Protein AF-A0A060BZB5-F1 (afdb_monomer)

pLDDT: mean 86.48, std 19.2, range [25.33, 98.5]

Sequence (119 aa):
FYPSGGILVRTEKPLGPLWEETDAECARIDNMLDFLKKWETEHNCPVYMGEFGVILLADAKSRERYINYFCRAMEKREISWQSWDYYGDFKAYDKENGHWIDNILDILIPKNIIPTVIP

Nearest PDB structures (foldseek):
  6kdd-assembly1_A  TM=9.287E-01  e=6.257E-09  Fervidobacterium pennivorans DSM 9078
  3azr-assembly2_B  TM=9.690E-01  e=1.657E-08  Thermotoga maritima MSB8
  3aof-assembly2_B  TM=9.685E-01  e=1.887E-08  Thermotoga maritima MSB8
  6ujf-assembly1_A  TM=9.613E-01  e=4.388E-08  Clostridioides difficile
  3rjy-assembly1_A  TM=8.916E-01  e=1.455E-08  Fervidobacterium nodosum Rt17-B1

Solvent-accessible surface area (backbone atoms only — not comparable to full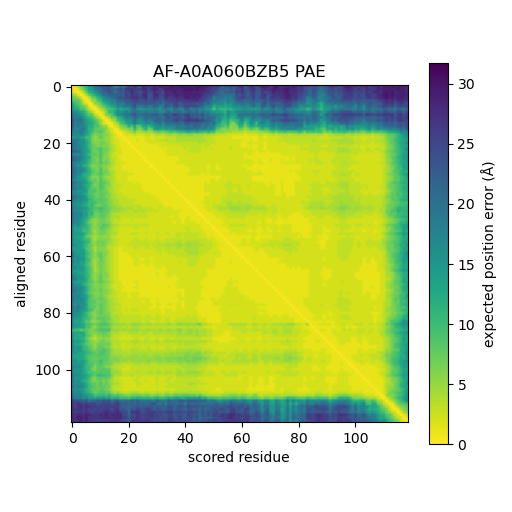-atom values): 7399 Å² total; per-residue (Å²): 138,80,84,86,75,68,79,90,65,87,68,94,61,74,84,73,82,87,51,82,80,42,71,75,59,49,48,54,55,49,54,53,52,51,50,49,51,49,52,22,63,77,65,75,44,90,62,67,45,76,67,47,70,55,54,70,86,50,59,69,64,26,40,53,49,50,54,38,51,52,53,53,57,31,52,79,64,71,40,48,73,38,74,35,33,61,63,62,62,31,44,40,32,41,73,90,82,70,42,67,38,60,74,54,42,46,55,77,58,41,93,84,63,74,79,75,76,80,129

Secondary structure (DSSP, 8-state):
-------SS---SPSPPP----HHHHHHHHHHHHHHHHHHHHHT---EEEEE---TTS-HHHHHHHHHHHHHHHHTTT-EEEES-SSSTT-SEETTTTEE-HHHHHHHS-TT-------

Organism: NCBI:txid221213

InterPro domains:
  IPR017853 Glycoside hydrolase superfamily [SSF51445] (19-113)

Structure (mmCIF, N/CA/C/O backbone):
data_AF-A0A060BZB5-F1
#
_entry.id   AF-A0A060BZB5-F1
#
loop_
_atom_site.group_PDB
_atom_site.id
_atom_site.type_symbol
_atom_site.label_atom_id
_atom_site.label_alt_id
_atom_site.label_comp_id
_atom_site.label_asym_id
_atom_site.label_entity_id
_atom_site.label_seq_id
_atom_site.pdbx_PDB_ins_code
_atom_site.Cartn_x
_atom_site.Cartn_y
_atom_site.Cartn_z
_atom_site.occupancy
_atom_site.B_iso_or_equiv
_atom_site.auth_seq_id
_atom_site.auth_comp_id
_atom_site.auth_asym_id
_atom_site.auth_atom_id
_atom_site.pdbx_PDB_model_num
ATOM 1 N N . PHE A 1 1 ? -11.559 3.717 -29.978 1.00 29.61 1 PHE A N 1
ATOM 2 C CA . PHE A 1 1 ? -10.294 3.200 -29.428 1.00 29.61 1 PHE A CA 1
ATOM 3 C C . PHE A 1 1 ? -9.732 4.253 -28.487 1.00 29.61 1 PHE A C 1
ATOM 5 O O . PHE A 1 1 ? -9.150 5.219 -28.953 1.00 29.61 1 PHE A O 1
ATOM 12 N N . TYR A 1 2 ? -10.005 4.125 -27.189 1.00 25.33 2 TYR A N 1
ATOM 13 C CA . TYR A 1 2 ? -9.384 4.944 -26.149 1.00 25.33 2 TYR A CA 1
ATOM 14 C C . TYR A 1 2 ? -8.261 4.106 -25.532 1.00 25.33 2 TYR A C 1
ATOM 16 O O . TYR A 1 2 ? -8.572 3.127 -24.855 1.00 25.33 2 TYR A O 1
ATOM 24 N N . PRO A 1 3 ? -6.979 4.428 -25.754 1.00 39.00 3 PRO A N 1
ATOM 25 C CA . PRO A 1 3 ? -5.922 3.953 -24.880 1.00 39.00 3 PRO A CA 1
ATOM 26 C C . PRO A 1 3 ? -5.978 4.837 -23.628 1.00 39.00 3 PRO A C 1
ATOM 28 O O . PRO A 1 3 ? -5.284 5.843 -23.523 1.00 39.00 3 PRO A O 1
ATOM 31 N N . SER A 1 4 ? -6.911 4.553 -22.720 1.00 39.06 4 SER A N 1
ATOM 32 C CA . SER A 1 4 ? -7.051 5.294 -21.465 1.00 39.06 4 SER A CA 1
ATOM 33 C C . SER A 1 4 ? -6.020 4.790 -20.453 1.00 39.06 4 SER A C 1
ATOM 35 O O . SER A 1 4 ? -6.346 4.041 -19.540 1.00 39.06 4 SER A O 1
ATOM 37 N N . GLY A 1 5 ? -4.776 5.198 -20.673 1.00 43.25 5 GLY A N 1
ATOM 38 C CA . GLY A 1 5 ? -3.679 5.224 -19.708 1.00 43.25 5 GLY A CA 1
ATOM 39 C C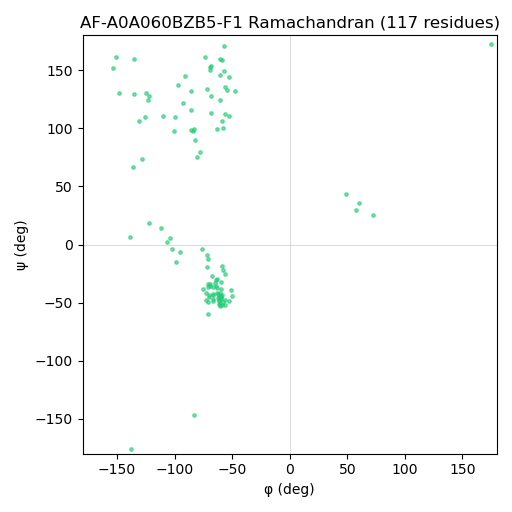 . GLY A 1 5 ? -2.986 6.567 -19.890 1.00 43.25 5 GLY A C 1
ATOM 40 O O . GLY A 1 5 ? -1.925 6.671 -20.499 1.00 43.25 5 GLY A O 1
ATOM 41 N N . GLY A 1 6 ? -3.703 7.642 -19.559 1.00 41.56 6 GLY A N 1
ATOM 42 C CA . GLY A 1 6 ? -3.151 8.988 -19.600 1.00 41.56 6 GLY A CA 1
ATOM 43 C C . GLY A 1 6 ? -2.456 9.260 -18.278 1.00 41.56 6 GLY A C 1
ATOM 44 O O . GLY A 1 6 ? -3.048 9.046 -17.225 1.00 41.56 6 GLY A O 1
ATOM 45 N N . ILE A 1 7 ? -1.232 9.778 -18.318 1.00 51.41 7 ILE A N 1
ATOM 46 C CA . ILE A 1 7 ? -0.607 10.404 -17.153 1.00 51.41 7 ILE A CA 1
ATOM 47 C C . ILE A 1 7 ? -1.527 11.560 -16.710 1.00 51.41 7 ILE A C 1
ATOM 49 O O . ILE A 1 7 ? -1.550 12.623 -17.329 1.00 51.41 7 ILE A O 1
ATOM 53 N N . LEU A 1 8 ? -2.335 11.330 -15.668 1.00 56.56 8 LEU A N 1
ATOM 54 C CA . LEU A 1 8 ? -3.329 12.290 -15.153 1.00 56.56 8 LEU A CA 1
ATOM 55 C C . LEU A 1 8 ? -2.681 13.490 -14.446 1.00 56.56 8 LEU A C 1
ATOM 57 O O . LEU A 1 8 ? -3.334 14.500 -14.191 1.00 56.56 8 LEU A O 1
ATOM 61 N N . VAL A 1 9 ? -1.383 13.393 -14.159 1.00 58.44 9 VAL A N 1
ATOM 62 C CA . VAL A 1 9 ? -0.572 14.452 -13.563 1.00 58.44 9 VAL A CA 1
ATOM 63 C C . VAL A 1 9 ? 0.633 14.686 -14.454 1.00 58.44 9 VAL A C 1
ATOM 65 O O . VAL A 1 9 ? 1.537 13.862 -14.504 1.00 58.44 9 VAL A O 1
ATOM 68 N N . ARG A 1 10 ? 0.681 15.823 -15.150 1.00 48.62 10 ARG A N 1
ATOM 69 C CA . ARG A 1 10 ? 1.837 16.209 -15.968 1.00 48.62 10 ARG A CA 1
ATOM 70 C C . ARG A 1 10 ? 3.063 16.388 -15.064 1.00 48.62 10 ARG A C 1
ATOM 72 O O . ARG A 1 10 ? 3.202 17.418 -14.408 1.00 48.62 10 ARG A O 1
ATOM 79 N N . THR A 1 11 ? 3.944 15.392 -14.993 1.00 50.56 11 THR A N 1
ATOM 80 C CA . THR A 1 11 ? 5.137 15.471 -14.146 1.00 50.56 11 THR A CA 1
ATOM 81 C C . THR A 1 11 ? 6.270 16.161 -14.905 1.00 50.56 11 THR A C 1
ATOM 83 O O . THR A 1 11 ? 6.994 15.539 -15.671 1.00 50.56 11 THR A O 1
ATOM 86 N N . GLU A 1 12 ? 6.467 17.458 -14.667 1.00 52.56 12 GLU A N 1
ATOM 87 C CA . GLU A 1 12 ? 7.770 18.102 -14.931 1.00 52.56 12 GLU A CA 1
ATOM 88 C C . GLU A 1 12 ? 8.835 17.654 -13.907 1.00 52.56 12 GLU A C 1
ATOM 90 O O . GLU A 1 12 ? 10.020 17.942 -14.054 1.00 52.56 12 GLU A O 1
ATOM 95 N N . LYS A 1 13 ? 8.409 16.938 -12.855 1.00 50.69 13 LYS A N 1
ATOM 96 C CA . LYS A 1 13 ? 9.253 16.403 -11.785 1.00 50.69 13 LYS A CA 1
ATOM 97 C C . LYS A 1 13 ? 9.732 14.981 -12.108 1.00 50.69 13 LYS A C 1
ATOM 99 O O . LYS A 1 13 ? 8.964 14.219 -12.695 1.00 50.69 13 LYS A O 1
ATOM 104 N N . PRO A 1 14 ? 10.963 14.613 -11.701 1.00 58.78 14 PRO A N 1
ATOM 105 C CA . PRO A 1 14 ? 11.450 13.244 -11.825 1.00 58.78 14 PRO A CA 1
ATOM 106 C C . PRO A 1 14 ? 10.541 12.274 -11.065 1.00 58.78 14 PRO A C 1
ATOM 108 O O . PRO A 1 14 ? 9.816 12.677 -10.148 1.00 58.78 14 PRO A O 1
ATOM 111 N N . LEU A 1 15 ? 10.612 10.994 -11.441 1.00 68.25 15 LEU A N 1
ATOM 112 C CA . LEU A 1 15 ? 10.040 9.905 -10.652 1.00 68.25 15 LEU A CA 1
ATOM 113 C C . LEU A 1 15 ? 10.465 10.095 -9.188 1.00 68.25 15 LEU A C 1
ATOM 115 O O . LEU A 1 15 ? 11.617 10.443 -8.919 1.00 68.25 15 LEU A O 1
ATOM 119 N N . GLY A 1 16 ? 9.495 9.991 -8.275 1.00 71.19 16 GLY A N 1
ATOM 120 C CA . GLY A 1 16 ? 9.689 10.281 -6.853 1.00 71.19 16 GLY A CA 1
ATOM 121 C C . GLY A 1 16 ? 10.808 9.444 -6.214 1.00 71.19 16 GLY A C 1
ATOM 122 O O . GLY A 1 16 ? 11.329 8.522 -6.843 1.00 71.19 16 GLY A O 1
ATOM 123 N N . PRO A 1 17 ? 11.199 9.759 -4.966 1.00 84.81 17 PRO A N 1
ATOM 124 C CA . PRO A 1 17 ? 12.241 9.005 -4.276 1.00 84.81 17 PRO A CA 1
ATOM 125 C C . PRO A 1 17 ? 11.849 7.529 -4.109 1.00 84.81 17 PRO A C 1
ATOM 127 O O . PRO A 1 17 ? 10.665 7.185 -4.143 1.00 84.81 17 PRO A O 1
ATOM 130 N N . LEU A 1 18 ? 12.854 6.675 -3.893 1.00 92.75 18 LEU A N 1
ATOM 131 C CA . LEU A 1 18 ? 12.631 5.300 -3.446 1.00 92.75 18 LEU A CA 1
ATOM 132 C C . LEU A 1 18 ? 11.836 5.295 -2.138 1.00 92.75 18 LEU A C 1
ATOM 134 O O . LEU A 1 18 ? 11.972 6.212 -1.328 1.00 92.75 18 LEU A O 1
ATOM 138 N N . TRP A 1 19 ? 11.043 4.244 -1.948 1.00 94.75 19 TRP A N 1
ATOM 139 C CA . TRP A 1 19 ? 10.340 3.974 -0.699 1.00 94.75 19 TRP A CA 1
ATOM 140 C C . TRP A 1 19 ? 10.970 2.753 -0.043 1.00 94.75 19 TRP A C 1
ATOM 142 O O . TRP A 1 19 ? 10.851 1.645 -0.574 1.00 94.75 19 TRP A O 1
ATOM 152 N N . GLU A 1 20 ? 11.669 2.947 1.071 1.00 95.69 20 GLU A N 1
ATOM 153 C CA . GLU A 1 20 ? 12.543 1.935 1.688 1.00 95.69 20 GLU A CA 1
ATOM 154 C C . GLU A 1 20 ? 12.006 1.417 3.029 1.00 95.69 20 GLU A C 1
ATOM 156 O O . GLU A 1 20 ? 12.732 0.752 3.761 1.00 95.69 20 GLU A O 1
ATOM 161 N N . GLU A 1 21 ? 10.735 1.693 3.343 1.00 94.62 21 GLU A N 1
ATOM 162 C CA . GLU A 1 21 ? 10.096 1.283 4.604 1.00 94.62 21 GLU A CA 1
ATOM 163 C C . GLU A 1 21 ? 10.806 1.860 5.840 1.00 94.62 21 GLU A C 1
ATOM 165 O O . GLU A 1 21 ? 10.920 1.226 6.886 1.00 94.62 21 GLU A O 1
ATOM 170 N N . THR A 1 22 ? 11.314 3.089 5.732 1.00 97.75 22 THR A N 1
ATOM 171 C CA . THR A 1 22 ? 11.917 3.772 6.883 1.00 97.75 22 THR A CA 1
ATOM 172 C C . THR A 1 22 ? 10.857 4.125 7.926 1.00 97.75 22 THR A C 1
ATOM 174 O O . THR A 1 22 ? 9.705 4.400 7.585 1.00 97.75 22 THR A O 1
ATOM 177 N N . ASP A 1 23 ? 11.251 4.241 9.197 1.00 97.94 23 ASP A N 1
ATOM 178 C CA . ASP A 1 23 ? 10.335 4.627 10.283 1.00 97.94 23 ASP A CA 1
ATOM 179 C C . ASP A 1 23 ? 9.545 5.906 9.964 1.00 97.94 23 ASP A C 1
ATOM 181 O O . ASP A 1 23 ? 8.353 6.004 10.250 1.00 97.94 23 ASP A O 1
ATOM 185 N N . ALA A 1 24 ? 10.188 6.889 9.325 1.00 96.94 24 ALA A N 1
ATOM 186 C CA . ALA A 1 24 ? 9.547 8.143 8.943 1.00 96.94 24 ALA A CA 1
ATOM 187 C C . ALA A 1 24 ? 8.508 7.971 7.821 1.00 96.94 24 ALA A C 1
ATOM 189 O O . ALA A 1 24 ? 7.515 8.698 7.786 1.00 96.94 24 ALA A O 1
ATOM 190 N N . GLU A 1 25 ? 8.728 7.048 6.888 1.00 96.94 25 GLU A N 1
ATOM 191 C CA . GLU A 1 25 ? 7.775 6.728 5.824 1.00 96.94 25 GLU A CA 1
ATOM 192 C C . GLU A 1 25 ? 6.576 5.953 6.366 1.00 96.94 25 GLU A C 1
ATOM 194 O O . GLU A 1 25 ? 5.432 6.333 6.110 1.00 96.94 25 GLU A O 1
ATOM 199 N N . CYS A 1 26 ? 6.853 4.927 7.167 1.00 97.81 26 CYS A N 1
ATOM 200 C CA . CYS A 1 26 ? 5.875 4.120 7.882 1.00 97.81 26 CYS A CA 1
ATOM 201 C C . CYS A 1 26 ? 4.976 4.990 8.769 1.00 97.81 26 CYS A C 1
ATOM 203 O O . CYS A 1 26 ? 3.752 4.953 8.643 1.00 97.81 26 CYS A O 1
ATOM 205 N N . ALA A 1 27 ? 5.572 5.893 9.556 1.00 97.38 27 ALA A N 1
ATOM 206 C CA . ALA A 1 27 ? 4.839 6.814 10.419 1.00 97.38 27 ALA A CA 1
ATOM 207 C C . ALA A 1 27 ? 3.880 7.735 9.648 1.00 97.38 27 ALA A C 1
ATOM 209 O O . ALA A 1 27 ? 2.832 8.105 10.173 1.00 97.38 27 ALA A O 1
ATOM 210 N N . ARG A 1 28 ? 4.192 8.129 8.405 1.00 97.00 28 ARG A N 1
ATOM 211 C CA . ARG A 1 28 ? 3.260 8.943 7.599 1.00 97.00 28 ARG A CA 1
ATOM 212 C C . ARG A 1 28 ? 2.000 8.161 7.237 1.00 97.00 28 ARG A C 1
ATOM 214 O O . ARG A 1 28 ? 0.910 8.721 7.324 1.00 97.00 28 ARG A O 1
ATOM 221 N N . ILE A 1 29 ? 2.153 6.896 6.844 1.00 97.62 29 ILE A N 1
ATOM 222 C CA . ILE A 1 29 ? 1.026 6.007 6.529 1.00 97.62 29 ILE A CA 1
ATOM 223 C C . ILE A 1 29 ? 0.225 5.733 7.802 1.00 97.62 29 ILE A C 1
ATOM 225 O O . ILE A 1 29 ? -0.989 5.924 7.811 1.00 97.62 29 ILE A O 1
ATOM 229 N N . ASP A 1 30 ? 0.906 5.366 8.887 1.00 98.50 30 ASP A N 1
ATOM 230 C CA . ASP A 1 30 ? 0.269 5.066 10.167 1.00 98.50 30 ASP A CA 1
ATOM 231 C C . ASP A 1 30 ? -0.544 6.248 10.698 1.00 98.50 30 ASP A C 1
ATOM 233 O O . ASP A 1 30 ? -1.727 6.084 10.978 1.00 98.50 30 ASP A O 1
ATOM 237 N N . ASN A 1 31 ? 0.031 7.454 10.738 1.00 98.19 31 ASN A N 1
ATOM 238 C CA . ASN A 1 31 ? -0.672 8.644 11.226 1.00 98.19 31 ASN A CA 1
ATOM 239 C C . ASN A 1 31 ? -1.936 8.960 10.411 1.00 98.19 31 ASN A C 1
ATOM 241 O O . ASN A 1 31 ? -2.952 9.373 10.972 1.00 98.19 31 ASN A O 1
ATOM 245 N N . MET A 1 32 ? -1.888 8.774 9.088 1.00 98.12 32 MET A N 1
ATOM 246 C CA . MET A 1 32 ? -3.053 8.972 8.225 1.00 98.12 32 MET A CA 1
ATOM 247 C C . MET A 1 32 ? -4.144 7.937 8.52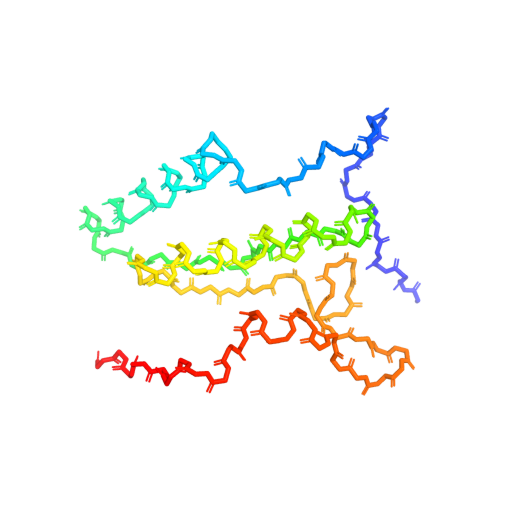2 1.00 98.12 32 MET A C 1
ATOM 249 O O . MET A 1 32 ? -5.310 8.298 8.666 1.00 98.12 32 MET A O 1
ATOM 253 N N . LEU A 1 33 ? -3.783 6.657 8.631 1.00 98.06 33 LEU A N 1
ATOM 254 C CA . LEU A 1 33 ? -4.751 5.593 8.891 1.00 98.06 33 LEU A CA 1
ATOM 255 C C . LEU A 1 33 ? -5.305 5.647 10.325 1.00 98.06 33 LEU A C 1
ATOM 257 O O . LEU A 1 33 ? -6.485 5.371 10.527 1.00 98.06 33 LEU A O 1
ATOM 261 N N . ASP A 1 34 ? -4.497 6.054 11.307 1.00 98.44 34 ASP A N 1
ATOM 262 C CA . ASP A 1 34 ? -4.934 6.290 12.690 1.00 98.44 34 ASP A CA 1
ATOM 263 C C . ASP A 1 34 ? -5.953 7.425 12.764 1.00 98.44 34 ASP A C 1
ATOM 265 O O . ASP A 1 34 ? -6.968 7.312 13.454 1.00 98.44 34 ASP A O 1
ATOM 269 N N . PHE A 1 35 ? -5.724 8.502 12.008 1.00 98.25 35 PHE A N 1
ATOM 270 C CA . PHE A 1 35 ? -6.698 9.578 11.871 1.00 98.25 35 PHE A CA 1
ATOM 271 C C . PHE A 1 35 ? -8.022 9.068 11.284 1.00 98.25 35 PHE A C 1
ATOM 273 O O . PHE A 1 35 ? -9.082 9.363 11.837 1.00 98.25 35 PHE A O 1
ATOM 280 N N . LEU A 1 36 ? -7.974 8.269 10.210 1.00 97.19 36 LEU A N 1
ATOM 281 C CA . LEU A 1 36 ? -9.175 7.700 9.591 1.00 97.19 36 LEU A CA 1
ATOM 282 C C . LEU A 1 36 ? -9.934 6.776 10.550 1.00 97.19 36 LEU A C 1
ATOM 284 O O . LEU A 1 36 ? -11.146 6.921 10.696 1.00 97.19 36 LEU A O 1
ATOM 288 N N . LYS A 1 37 ? -9.239 5.874 11.256 1.00 97.44 37 LYS A N 1
ATOM 289 C CA . LYS A 1 37 ? -9.879 4.949 12.205 1.00 97.44 37 LYS A CA 1
ATOM 290 C C . LYS A 1 37 ? -10.482 5.672 13.408 1.00 97.44 37 LYS A C 1
ATOM 292 O O . LYS A 1 37 ? -11.557 5.304 13.890 1.00 97.44 37 LYS A O 1
ATOM 297 N N . LYS A 1 38 ? -9.818 6.728 13.886 1.00 98.25 38 LYS A N 1
ATOM 298 C CA . LYS A 1 38 ? -10.374 7.609 14.914 1.00 98.25 38 LYS A CA 1
ATOM 299 C C . LYS A 1 38 ? -11.660 8.271 14.418 1.00 98.25 38 LYS A C 1
ATOM 301 O O . LYS A 1 38 ? -12.669 8.205 15.114 1.00 98.25 38 LYS A O 1
ATOM 306 N N . TRP A 1 39 ? -11.641 8.845 13.214 1.00 98.38 39 TRP A N 1
ATOM 307 C CA . TRP A 1 39 ? -12.819 9.476 12.619 1.00 98.38 39 TRP A CA 1
ATOM 308 C C . TRP A 1 39 ? -13.985 8.487 12.459 1.00 98.38 39 TRP A C 1
ATOM 310 O O . TRP A 1 39 ? -15.101 8.813 12.859 1.00 98.38 39 TRP A O 1
ATOM 320 N N . GLU A 1 40 ? -13.722 7.275 11.957 1.00 98.00 40 GLU A N 1
ATOM 321 C CA . GLU A 1 40 ? -14.709 6.187 11.841 1.00 98.00 40 GLU A CA 1
ATOM 322 C C . GLU A 1 40 ? -15.398 5.908 13.181 1.00 98.00 40 GLU A C 1
ATOM 324 O O . GLU A 1 40 ? -16.627 5.860 13.254 1.00 98.00 40 GLU A O 1
ATOM 329 N N . THR A 1 41 ? -14.601 5.770 14.245 1.00 97.31 41 THR A N 1
ATOM 330 C CA . THR A 1 41 ? -15.085 5.450 15.596 1.00 97.31 41 THR A CA 1
ATOM 331 C C . THR A 1 41 ? -15.921 6.592 16.174 1.00 97.31 41 THR A C 1
ATOM 333 O O . THR A 1 41 ? -16.984 6.357 16.742 1.00 97.31 41 THR A O 1
ATOM 336 N N . GLU A 1 42 ? -15.467 7.837 16.011 1.00 98.50 42 GLU A N 1
ATOM 337 C CA . GLU A 1 42 ? -16.170 9.029 16.504 1.00 98.50 42 GLU A CA 1
ATOM 338 C C . GLU A 1 42 ? -17.524 9.245 15.816 1.00 98.50 42 GLU A C 1
ATOM 340 O O . GLU A 1 42 ? -18.462 9.731 16.447 1.00 98.50 42 GLU A O 1
ATOM 345 N N . HIS A 1 43 ? -17.635 8.877 14.538 1.00 98.25 43 HIS A N 1
ATOM 346 C CA . HIS A 1 43 ? -18.832 9.123 13.729 1.00 98.25 43 HIS A CA 1
ATOM 347 C C . HIS A 1 43 ? -19.70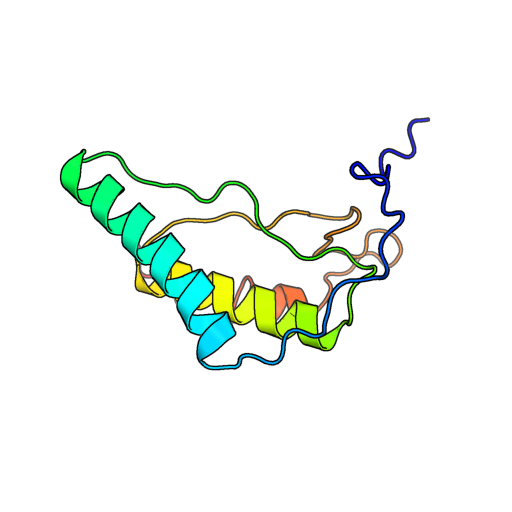8 7.882 13.543 1.00 98.25 43 HIS A C 1
ATOM 349 O O . HIS A 1 43 ? -20.779 7.988 12.945 1.00 98.25 43 HIS A O 1
ATOM 355 N N . ASN A 1 44 ? -19.274 6.719 14.042 1.00 97.38 44 ASN A N 1
ATOM 356 C CA . ASN A 1 44 ? -19.931 5.430 13.831 1.00 97.38 44 ASN A CA 1
ATOM 357 C C . ASN A 1 44 ? -20.250 5.186 12.339 1.00 97.38 44 ASN A C 1
ATOM 359 O O . ASN A 1 44 ? -21.357 4.788 11.972 1.00 97.38 44 ASN A O 1
ATOM 363 N N . CYS A 1 45 ? -19.281 5.498 11.474 1.00 97.69 45 CYS A N 1
ATOM 364 C CA . CYS A 1 45 ? -19.408 5.442 10.020 1.00 97.69 45 CYS A CA 1
ATOM 365 C C . CYS A 1 45 ? -18.205 4.687 9.436 1.00 97.69 45 CYS A C 1
ATOM 367 O O . CYS A 1 45 ? -17.111 5.256 9.433 1.00 97.69 45 CYS A O 1
ATOM 369 N N . PRO A 1 46 ? -18.379 3.434 8.966 1.00 96.44 46 PRO A N 1
ATOM 370 C CA . PRO A 1 46 ? -17.283 2.617 8.448 1.00 96.44 46 PRO A CA 1
ATOM 371 C C . PRO A 1 46 ? -16.521 3.299 7.311 1.00 96.44 46 PRO A C 1
ATOM 373 O O . PRO A 1 46 ? -17.130 3.833 6.381 1.00 96.44 46 PRO A O 1
ATOM 376 N N . VAL A 1 47 ? -15.191 3.238 7.358 1.00 96.31 47 VAL A N 1
ATOM 377 C CA . VAL A 1 47 ? -14.328 3.752 6.293 1.00 96.31 47 VAL A CA 1
ATOM 378 C C . VAL A 1 47 ? -13.912 2.620 5.355 1.00 96.31 47 VAL A C 1
ATOM 380 O O . VAL A 1 47 ? -13.538 1.524 5.771 1.00 96.31 47 VAL A O 1
ATOM 383 N N . TYR A 1 48 ? -13.947 2.917 4.058 1.00 97.25 48 TYR A N 1
ATOM 384 C CA . TYR A 1 48 ? -13.467 2.044 2.993 1.00 97.25 48 TYR A CA 1
ATOM 385 C C . TYR A 1 48 ? -12.414 2.774 2.157 1.00 97.25 48 TYR A C 1
ATOM 387 O O . TYR A 1 48 ? -12.681 3.853 1.621 1.00 97.25 48 TYR A O 1
ATOM 395 N N . MET A 1 49 ? -11.222 2.188 2.026 1.00 97.62 49 MET A N 1
ATOM 396 C CA . MET A 1 49 ? -10.183 2.692 1.127 1.00 97.62 49 MET A CA 1
ATOM 397 C C . MET A 1 49 ? -10.449 2.196 -0.296 1.00 97.62 49 MET A C 1
ATOM 399 O O . MET A 1 49 ? -9.994 1.123 -0.689 1.00 97.62 49 MET A O 1
ATOM 403 N N . GLY A 1 50 ? -11.207 2.978 -1.065 1.00 96.81 50 GLY A N 1
ATOM 404 C CA . GLY A 1 50 ? -11.651 2.571 -2.401 1.00 96.81 50 GLY A CA 1
ATOM 405 C C . GLY A 1 50 ? -10.539 2.443 -3.442 1.00 96.81 50 GLY A C 1
ATOM 406 O O . GLY A 1 50 ? -10.689 1.663 -4.379 1.00 96.81 50 GLY A O 1
ATOM 407 N N . GLU A 1 51 ? -9.439 3.183 -3.284 1.00 96.25 51 GLU A N 1
ATOM 408 C CA . GLU A 1 51 ? -8.323 3.170 -4.230 1.00 96.25 51 GLU A CA 1
ATOM 409 C C . GLU A 1 51 ? -6.989 3.420 -3.521 1.00 96.25 51 GLU A C 1
ATOM 411 O O . GLU A 1 51 ? -6.820 4.394 -2.789 1.00 96.25 51 GLU A O 1
ATOM 416 N N . PHE A 1 52 ? -6.010 2.563 -3.795 1.00 95.75 52 PHE A N 1
ATOM 417 C CA . PHE A 1 52 ? -4.595 2.813 -3.528 1.00 95.75 52 PHE A CA 1
ATOM 418 C C . PHE A 1 52 ? -3.746 1.995 -4.500 1.00 95.75 52 PHE A C 1
ATOM 420 O O . PHE A 1 52 ? -4.150 0.921 -4.941 1.00 95.75 52 PHE A O 1
ATOM 427 N N . GLY A 1 53 ? -2.546 2.470 -4.809 1.00 93.44 53 GLY A N 1
ATOM 428 C CA . GLY A 1 53 ? -1.619 1.752 -5.670 1.00 93.44 53 GLY A CA 1
ATOM 429 C C . GLY A 1 53 ? -0.375 2.578 -5.958 1.00 93.44 53 GLY A C 1
ATOM 430 O O . GLY A 1 53 ? -0.303 3.762 -5.630 1.00 93.44 53 GLY A O 1
ATOM 431 N N . VAL A 1 54 ? 0.603 1.954 -6.609 1.00 93.62 54 VAL A N 1
ATOM 432 C CA . VAL A 1 54 ? 1.802 2.638 -7.100 1.00 93.62 54 VAL A CA 1
ATOM 433 C C . VAL A 1 54 ? 1.942 2.383 -8.596 1.00 93.62 54 VAL A C 1
ATOM 435 O O . VAL A 1 54 ? 1.863 1.240 -9.048 1.00 93.62 54 VAL A O 1
ATOM 438 N N . ILE A 1 55 ? 2.154 3.460 -9.352 1.00 91.94 55 ILE A N 1
ATOM 439 C CA . ILE A 1 55 ? 2.269 3.422 -10.809 1.00 91.94 55 ILE A CA 1
ATOM 440 C C . ILE A 1 55 ? 3.453 2.549 -11.252 1.00 91.94 55 ILE A C 1
ATOM 442 O O . ILE A 1 55 ? 4.507 2.550 -10.615 1.00 91.94 55 ILE A O 1
ATOM 446 N N . LEU A 1 56 ? 3.316 1.857 -12.384 1.00 91.25 56 LEU A N 1
ATOM 447 C CA . LEU A 1 56 ? 4.354 0.999 -12.975 1.00 91.25 56 LEU A CA 1
ATOM 448 C C . LEU A 1 56 ? 5.671 1.724 -13.279 1.00 91.25 56 LEU A C 1
ATOM 450 O O . LEU A 1 56 ? 6.702 1.071 -13.404 1.00 91.25 56 LEU A O 1
ATOM 454 N N . LEU A 1 57 ? 5.639 3.054 -13.413 1.00 90.00 57 LEU A N 1
ATOM 455 C CA . LEU A 1 57 ? 6.834 3.867 -13.648 1.00 90.00 57 LEU A CA 1
ATOM 456 C C . LEU A 1 57 ? 7.737 3.983 -12.410 1.00 90.00 57 LEU A C 1
ATOM 458 O O . LEU A 1 57 ? 8.898 4.360 -12.547 1.00 90.00 57 LEU A O 1
ATOM 462 N N . ALA A 1 58 ? 7.218 3.714 -11.209 1.00 90.25 58 ALA A N 1
ATOM 463 C CA . ALA A 1 58 ? 8.014 3.732 -9.988 1.00 90.25 58 ALA A CA 1
ATOM 464 C C . ALA A 1 58 ? 8.943 2.510 -9.900 1.00 90.25 58 ALA A C 1
ATOM 466 O O . ALA A 1 58 ? 8.715 1.482 -10.540 1.00 90.25 58 ALA A O 1
ATOM 467 N N . ASP A 1 59 ? 9.968 2.604 -9.050 1.00 93.25 59 ASP A N 1
ATOM 468 C CA . ASP A 1 59 ? 10.831 1.467 -8.735 1.00 93.25 59 ASP A CA 1
ATOM 469 C C . ASP A 1 59 ? 10.012 0.258 -8.243 1.00 93.25 59 ASP A C 1
ATOM 471 O O . ASP A 1 59 ? 9.137 0.372 -7.378 1.00 93.25 59 ASP A O 1
ATOM 475 N N . ALA A 1 60 ? 10.306 -0.919 -8.800 1.00 91.94 60 ALA A N 1
ATOM 476 C CA . ALA A 1 60 ? 9.520 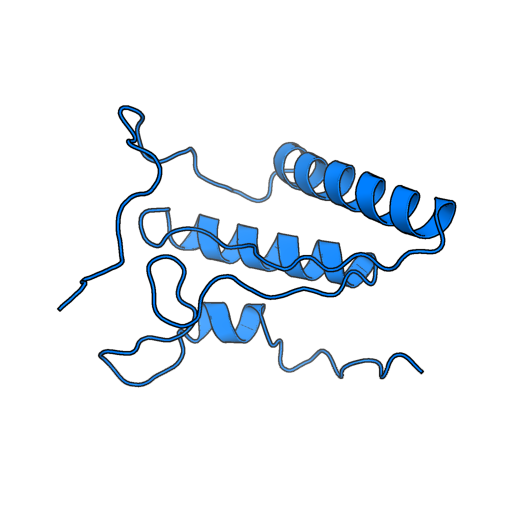-2.125 -8.568 1.00 91.94 60 ALA A CA 1
ATOM 477 C C . ALA A 1 60 ? 9.551 -2.566 -7.098 1.00 91.94 60 ALA A C 1
ATOM 479 O O . ALA A 1 60 ? 8.521 -2.987 -6.570 1.00 91.94 60 ALA A O 1
ATOM 480 N N . LYS A 1 61 ? 10.698 -2.429 -6.419 1.00 95.31 61 LYS A N 1
ATOM 481 C CA . LYS A 1 61 ? 10.836 -2.823 -5.011 1.00 95.31 61 LYS A CA 1
ATOM 482 C C . LYS A 1 61 ? 10.166 -1.839 -4.070 1.00 95.31 61 LYS A C 1
ATOM 484 O O . LYS A 1 61 ? 9.485 -2.263 -3.140 1.00 95.31 61 LYS A O 1
ATOM 489 N N . SER A 1 62 ? 10.260 -0.551 -4.365 1.00 95.56 62 SER A N 1
ATOM 490 C CA . SER A 1 62 ? 9.505 0.489 -3.668 1.00 95.56 62 SER A CA 1
ATOM 491 C C . SER A 1 62 ? 8.002 0.248 -3.777 1.00 95.56 62 SER A C 1
ATOM 493 O O . SER A 1 62 ? 7.296 0.324 -2.775 1.00 95.56 62 SER A O 1
ATOM 495 N N . ARG A 1 63 ? 7.515 -0.121 -4.968 1.00 94.56 63 ARG A N 1
ATOM 496 C CA . ARG A 1 63 ? 6.108 -0.469 -5.190 1.00 94.56 63 ARG A CA 1
ATOM 497 C C . ARG A 1 63 ? 5.661 -1.669 -4.358 1.00 94.56 63 ARG A C 1
ATOM 499 O O . ARG A 1 63 ? 4.647 -1.569 -3.676 1.00 94.56 63 ARG A O 1
ATOM 506 N N . GLU A 1 64 ? 6.403 -2.775 -4.399 1.00 95.94 64 GLU A N 1
ATOM 507 C CA . GLU A 1 64 ? 6.103 -3.973 -3.600 1.00 95.94 64 GLU A CA 1
ATOM 508 C C . GLU A 1 64 ? 6.035 -3.641 -2.101 1.00 95.94 64 GLU A C 1
ATOM 510 O O . GLU A 1 64 ? 5.035 -3.935 -1.448 1.00 95.94 64 GLU A O 1
ATOM 515 N N . ARG A 1 65 ? 7.070 -2.979 -1.567 1.00 97.25 65 ARG A N 1
ATOM 516 C CA . ARG A 1 65 ? 7.153 -2.615 -0.146 1.00 97.25 65 ARG A CA 1
ATOM 517 C C . ARG A 1 65 ? 6.022 -1.683 0.275 1.00 97.25 65 ARG A C 1
ATOM 519 O O . ARG A 1 65 ? 5.347 -1.961 1.262 1.00 97.25 65 ARG A O 1
ATOM 526 N N . TYR A 1 66 ? 5.770 -0.630 -0.506 1.00 97.06 66 TYR A N 1
ATOM 527 C CA . TYR A 1 66 ? 4.711 0.330 -0.212 1.00 97.06 66 TYR A CA 1
ATOM 528 C C . TYR A 1 66 ? 3.339 -0.345 -0.186 1.00 97.06 66 TYR A C 1
ATOM 530 O O . TYR A 1 66 ? 2.614 -0.208 0.795 1.00 97.06 66 TYR A O 1
ATOM 538 N N . ILE A 1 67 ? 2.987 -1.105 -1.233 1.00 97.12 67 ILE A N 1
ATOM 539 C CA . ILE A 1 67 ? 1.689 -1.793 -1.316 1.00 97.12 67 ILE A CA 1
ATOM 540 C C . ILE A 1 67 ? 1.543 -2.773 -0.149 1.00 97.12 67 ILE A C 1
ATOM 542 O O . ILE A 1 67 ? 0.500 -2.781 0.503 1.00 97.12 67 ILE A O 1
ATOM 546 N N . ASN A 1 68 ? 2.587 -3.552 0.159 1.00 97.19 68 ASN A N 1
ATOM 547 C CA . ASN A 1 68 ? 2.560 -4.496 1.271 1.00 97.19 68 ASN A CA 1
ATOM 548 C C . ASN A 1 68 ? 2.337 -3.801 2.613 1.00 97.19 68 ASN A C 1
ATOM 550 O O . ASN A 1 68 ? 1.406 -4.158 3.335 1.00 97.19 68 ASN A O 1
ATOM 554 N N . TYR A 1 69 ? 3.147 -2.792 2.928 1.00 97.94 69 TYR A N 1
ATOM 555 C CA . TYR A 1 69 ? 3.025 -2.068 4.185 1.00 97.94 69 TYR A CA 1
ATOM 556 C C . TYR A 1 69 ? 1.644 -1.417 4.317 1.00 97.94 69 TYR A C 1
ATOM 558 O O . TYR A 1 69 ? 0.987 -1.561 5.344 1.00 97.94 69 TYR A O 1
ATOM 566 N N . PHE A 1 70 ? 1.164 -0.766 3.255 1.00 97.50 70 PHE A N 1
ATOM 567 C CA . PHE A 1 70 ? -0.126 -0.083 3.245 1.00 97.50 70 PHE A CA 1
ATOM 568 C C . PHE A 1 70 ? -1.295 -1.055 3.484 1.00 97.50 70 PHE A C 1
ATOM 570 O O . PHE A 1 70 ? -2.138 -0.785 4.340 1.00 97.50 70 PHE A O 1
ATOM 577 N N . CYS A 1 71 ? -1.311 -2.220 2.817 1.00 97.06 71 CYS A N 1
ATOM 578 C CA . CYS A 1 71 ? -2.326 -3.263 3.041 1.00 97.06 71 CYS A CA 1
ATOM 579 C C . CYS A 1 71 ? -2.328 -3.745 4.496 1.00 97.06 71 CYS A C 1
ATOM 581 O O . CYS A 1 71 ? -3.365 -3.719 5.159 1.00 97.06 71 CYS A O 1
ATOM 583 N N . ARG A 1 72 ? -1.158 -4.132 5.021 1.00 97.38 72 ARG A N 1
ATOM 584 C CA . ARG A 1 72 ? -1.031 -4.635 6.398 1.00 97.38 72 ARG A CA 1
ATOM 585 C C . ARG A 1 72 ? -1.387 -3.561 7.434 1.00 97.38 72 ARG A C 1
ATOM 587 O O . ARG A 1 72 ? -1.997 -3.869 8.457 1.00 97.38 72 ARG A O 1
ATOM 594 N N . ALA A 1 73 ? -1.054 -2.297 7.169 1.00 97.50 73 ALA A N 1
ATOM 595 C CA . ALA A 1 73 ? -1.381 -1.174 8.042 1.00 97.50 73 ALA A CA 1
ATOM 596 C C . ALA A 1 73 ? -2.891 -0.870 8.079 1.00 97.50 73 ALA A C 1
ATOM 598 O O . ALA A 1 73 ? -3.402 -0.513 9.145 1.00 97.50 73 ALA A O 1
ATOM 599 N N . MET A 1 74 ? -3.604 -1.027 6.957 1.00 97.38 74 MET A N 1
ATOM 600 C CA . MET A 1 74 ? -5.069 -0.923 6.904 1.00 97.38 74 MET A CA 1
ATOM 601 C C . MET A 1 74 ? -5.746 -2.100 7.609 1.00 97.38 74 MET A C 1
ATOM 603 O O . MET A 1 74 ? -6.631 -1.888 8.435 1.00 97.38 74 MET A O 1
ATOM 607 N N . GLU A 1 75 ? -5.285 -3.327 7.359 1.00 96.25 75 GLU A N 1
ATOM 608 C CA . GLU A 1 75 ? -5.818 -4.544 7.990 1.00 96.25 75 GLU A CA 1
ATOM 609 C C . GLU A 1 75 ? -5.681 -4.523 9.511 1.00 96.25 75 GLU A C 1
ATOM 611 O O . GLU A 1 75 ? -6.630 -4.850 10.218 1.00 96.25 75 GLU A O 1
ATOM 616 N N . LYS A 1 76 ? -4.541 -4.051 10.035 1.00 96.88 76 LYS A N 1
ATOM 617 C CA . LYS A 1 76 ? -4.330 -3.852 11.480 1.00 96.88 76 LYS A CA 1
ATOM 618 C C . LYS A 1 76 ? -5.388 -2.942 12.120 1.00 96.88 76 LYS A C 1
ATOM 620 O O . LYS A 1 76 ? -5.618 -3.023 13.323 1.00 96.88 76 LYS A O 1
ATOM 625 N N . ARG A 1 77 ? -5.997 -2.055 11.332 1.00 96.94 77 ARG A N 1
ATOM 626 C CA . ARG A 1 77 ? -7.019 -1.088 11.759 1.00 96.94 77 ARG A CA 1
ATOM 627 C C . ARG A 1 77 ? -8.428 -1.500 11.340 1.00 96.94 77 ARG A C 1
ATOM 629 O O . ARG A 1 77 ? -9.361 -0.725 11.541 1.00 96.94 77 ARG A O 1
ATOM 636 N N . GLU A 1 78 ? -8.578 -2.693 10.767 1.00 96.25 78 GLU A N 1
ATOM 637 C CA . GLU A 1 78 ? -9.843 -3.216 10.243 1.00 96.25 78 GLU A CA 1
ATOM 638 C C . GLU A 1 78 ? -10.460 -2.304 9.167 1.00 96.25 78 GLU A C 1
ATOM 640 O O . GLU A 1 78 ? -11.675 -2.245 9.007 1.00 96.25 78 GLU A O 1
ATOM 645 N N . ILE A 1 79 ? -9.620 -1.575 8.424 1.00 96.38 79 ILE A N 1
ATOM 646 C CA . ILE A 1 79 ? -10.058 -0.752 7.295 1.00 96.38 79 ILE A CA 1
ATOM 647 C C . ILE A 1 79 ? -10.104 -1.647 6.060 1.00 96.38 79 ILE A C 1
ATOM 649 O O . ILE A 1 79 ? -9.076 -2.152 5.602 1.00 96.38 79 ILE A O 1
ATOM 653 N N . SER A 1 80 ? -11.304 -1.838 5.516 1.00 96.31 80 SER A N 1
ATOM 654 C CA . SER A 1 80 ? -11.495 -2.537 4.242 1.00 96.31 80 SER A CA 1
ATOM 655 C C . SER A 1 80 ? -10.946 -1.709 3.075 1.00 96.31 80 SER A C 1
ATOM 657 O O . SER A 1 80 ? -10.928 -0.475 3.128 1.00 96.31 80 SER A O 1
ATOM 659 N N . TRP A 1 81 ? -10.478 -2.372 2.016 1.00 97.25 81 TRP A N 1
ATOM 660 C CA . TRP A 1 81 ? -9.765 -1.698 0.934 1.00 97.25 81 TRP A CA 1
ATOM 661 C C . TRP A 1 81 ? -9.919 -2.386 -0.423 1.00 97.25 81 TRP A C 1
ATOM 663 O O . TRP A 1 81 ? -10.244 -3.570 -0.504 1.00 97.25 81 TRP A O 1
ATOM 673 N N . GLN A 1 82 ? -9.624 -1.639 -1.488 1.00 96.12 82 GLN A N 1
ATOM 674 C CA . GLN A 1 82 ? -9.468 -2.147 -2.848 1.00 96.12 82 GLN A CA 1
ATOM 675 C C . GLN A 1 82 ? -8.233 -1.535 -3.508 1.00 96.12 82 GLN A C 1
ATOM 677 O O . GLN A 1 82 ? -8.042 -0.320 -3.528 1.00 96.12 82 GLN A O 1
ATOM 682 N N . SER A 1 83 ? -7.389 -2.401 -4.073 1.00 96.50 83 SER A N 1
ATOM 683 C CA . SER A 1 83 ? -6.232 -1.969 -4.850 1.00 96.50 83 SER A CA 1
ATOM 684 C C . SER A 1 83 ? -6.675 -1.392 -6.191 1.00 96.50 83 SER A C 1
ATOM 686 O O . SER A 1 83 ? -7.447 -2.015 -6.927 1.00 96.50 83 SER A O 1
ATOM 688 N N . TRP A 1 84 ? -6.115 -0.244 -6.539 1.00 96.12 84 TRP A N 1
ATOM 689 C CA . TRP A 1 84 ? -6.111 0.295 -7.887 1.00 96.12 84 TRP A CA 1
ATOM 690 C C . TRP A 1 84 ? -4.815 -0.172 -8.570 1.00 96.12 84 TRP A C 1
ATOM 692 O O . TRP A 1 84 ? -3.740 0.082 -8.039 1.00 96.12 84 TRP A O 1
ATOM 702 N N . ASP A 1 85 ? -4.826 -0.879 -9.699 1.00 94.31 85 ASP A N 1
ATOM 703 C CA . ASP A 1 85 ? -5.974 -1.308 -10.508 1.00 94.31 85 ASP A CA 1
ATOM 704 C C . ASP A 1 85 ? -5.822 -2.756 -11.009 1.00 94.31 85 ASP A C 1
ATOM 706 O O . ASP A 1 85 ? -4.890 -3.481 -10.655 1.00 94.31 85 ASP A O 1
ATOM 710 N N . TYR A 1 86 ? -6.777 -3.205 -11.827 1.00 95.25 86 TYR A N 1
ATOM 711 C CA . TYR A 1 86 ? -6.745 -4.552 -12.383 1.00 95.25 86 TYR A CA 1
ATOM 712 C C . TYR A 1 86 ? -5.639 -4.718 -13.445 1.00 95.25 86 TYR A C 1
ATOM 714 O O . TYR A 1 86 ? -4.756 -5.544 -13.242 1.00 95.25 86 TYR A O 1
ATOM 722 N N . TYR A 1 87 ? -5.643 -3.952 -14.547 1.00 95.19 87 TYR A N 1
ATOM 723 C CA . TYR A 1 87 ? -4.706 -4.136 -15.680 1.00 95.19 87 TYR A CA 1
ATOM 724 C C . TYR A 1 87 ? -4.125 -2.844 -16.292 1.00 95.19 87 TYR A C 1
ATOM 726 O O . TYR A 1 87 ? -3.472 -2.906 -17.336 1.00 95.19 87 TYR A O 1
ATOM 734 N N . GLY A 1 88 ? -4.387 -1.682 -15.696 1.00 93.62 88 GLY A N 1
ATOM 735 C CA . GLY A 1 88 ? -3.896 -0.382 -16.146 1.00 93.62 88 GLY A CA 1
ATOM 736 C C . GLY A 1 88 ? -2.480 -0.069 -15.654 1.00 93.62 88 GLY A C 1
ATOM 737 O O . GLY A 1 88 ? -1.629 -0.948 -15.504 1.00 93.62 88 GLY A O 1
ATOM 738 N N . ASP A 1 89 ? -2.209 1.211 -15.403 1.00 93.31 89 ASP A N 1
ATOM 739 C CA . ASP A 1 89 ? -0.872 1.684 -15.021 1.00 93.31 89 ASP A CA 1
ATOM 740 C C . ASP A 1 89 ? -0.509 1.364 -13.563 1.00 93.31 89 ASP A C 1
ATOM 742 O O . ASP A 1 89 ? 0.617 1.622 -13.139 1.00 93.31 89 ASP A O 1
ATOM 746 N N . PHE A 1 90 ? -1.436 0.786 -12.795 1.00 95.0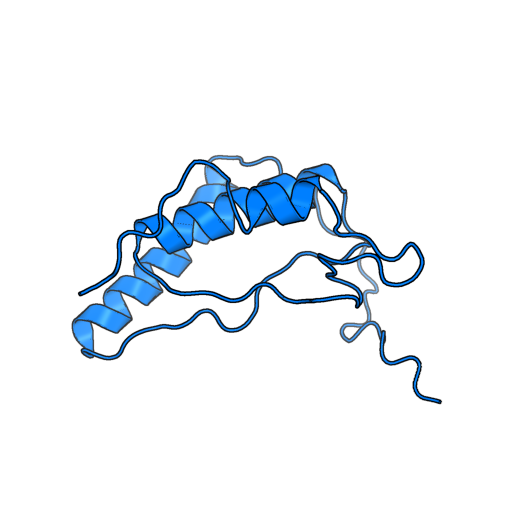6 90 PHE A N 1
ATOM 747 C CA . PHE A 1 90 ? -1.246 0.360 -11.406 1.00 95.06 90 PHE A CA 1
ATOM 748 C C . PHE A 1 90 ? -1.526 -1.142 -11.221 1.00 95.06 90 PHE A C 1
ATOM 750 O O . PHE A 1 90 ? -1.765 -1.617 -10.113 1.00 95.06 90 PHE A O 1
ATOM 757 N N . LYS A 1 91 ? -1.504 -1.888 -12.326 1.00 94.06 91 LYS A N 1
ATOM 758 C CA . LYS A 1 91 ? -2.020 -3.252 -12.440 1.00 94.06 91 LYS A CA 1
ATOM 759 C C . LYS A 1 91 ? -1.508 -4.263 -11.420 1.00 94.06 91 LYS A C 1
ATOM 761 O O . LYS A 1 91 ? -0.310 -4.336 -11.133 1.00 94.06 91 LYS A O 1
ATOM 766 N N . ALA A 1 92 ? -2.424 -5.150 -11.034 1.00 96.19 92 ALA A N 1
ATOM 767 C CA . ALA A 1 92 ? -2.153 -6.450 -10.420 1.00 96.19 92 ALA A CA 1
ATOM 768 C C . ALA A 1 92 ? -2.208 -7.624 -11.424 1.00 96.19 92 ALA A C 1
ATOM 770 O O . ALA A 1 92 ? -1.721 -8.714 -11.123 1.00 96.19 92 ALA A O 1
ATOM 771 N N . TYR A 1 93 ? -2.777 -7.423 -12.617 1.00 96.94 93 TYR A N 1
ATOM 772 C CA . TYR A 1 93 ? -2.940 -8.436 -13.661 1.00 96.94 93 TYR A CA 1
ATOM 773 C C . TYR A 1 93 ? -2.271 -8.010 -14.968 1.00 96.94 93 TYR A C 1
ATOM 775 O O . TYR A 1 93 ? -2.517 -6.926 -15.504 1.00 96.94 93 TYR A O 1
ATOM 783 N N . ASP A 1 94 ? -1.434 -8.889 -15.511 1.00 95.88 94 ASP A N 1
ATOM 784 C CA . ASP A 1 94 ? -0.863 -8.731 -16.837 1.00 95.88 94 ASP A CA 1
ATOM 785 C C . ASP A 1 94 ? -1.841 -9.257 -17.891 1.00 95.88 94 ASP A C 1
ATOM 787 O O . ASP A 1 94 ? -1.919 -10.452 -18.184 1.00 95.88 94 ASP A O 1
ATOM 791 N N . LYS A 1 95 ? -2.599 -8.330 -18.480 1.00 95.94 95 LYS A N 1
ATOM 792 C CA . LYS A 1 95 ? -3.570 -8.642 -19.529 1.00 95.94 95 LYS A CA 1
ATOM 793 C C . LYS A 1 95 ? -2.929 -9.188 -20.807 1.00 95.94 95 LYS A C 1
ATOM 795 O O . LYS A 1 95 ? -3.589 -9.950 -21.507 1.00 95.94 95 LYS A O 1
ATOM 800 N N . GLU A 1 96 ? -1.701 -8.791 -21.134 1.00 95.06 96 GLU A N 1
ATOM 801 C CA . GLU A 1 96 ? -1.046 -9.211 -22.380 1.00 95.06 96 GLU A CA 1
ATOM 802 C C . GLU A 1 96 ? -0.630 -10.678 -22.306 1.00 95.06 96 GLU A C 1
ATOM 804 O O . GLU A 1 96 ? -0.853 -11.436 -23.249 1.00 95.06 96 GLU A O 1
ATOM 809 N N . ASN A 1 97 ? -0.096 -11.084 -21.154 1.00 96.25 97 ASN A N 1
ATOM 810 C CA . ASN A 1 97 ? 0.373 -12.448 -20.915 1.00 96.25 97 ASN A CA 1
ATOM 811 C C . ASN A 1 97 ? -0.677 -13.344 -20.232 1.00 96.25 97 ASN A C 1
ATOM 813 O O . ASN A 1 97 ? -0.474 -14.549 -20.095 1.00 96.25 97 ASN A O 1
ATOM 817 N N . GLY A 1 98 ? -1.816 -12.778 -19.827 1.00 97.19 98 GLY A N 1
ATOM 818 C CA . GLY A 1 98 ? -2.958 -13.520 -19.296 1.00 97.19 98 GLY A CA 1
ATOM 819 C C . GLY A 1 98 ? -2.752 -14.080 -17.888 1.00 97.19 98 GLY A C 1
ATOM 820 O O . GLY A 1 98 ? -3.410 -15.058 -17.526 1.00 97.19 98 GLY A O 1
ATOM 821 N N . HIS A 1 99 ? -1.876 -13.483 -17.078 1.00 97.50 99 HIS A N 1
ATOM 822 C CA . HIS A 1 99 ? -1.577 -13.958 -15.726 1.00 97.50 99 HIS A CA 1
ATOM 823 C C . HIS A 1 99 ? -1.526 -12.825 -14.698 1.00 97.50 99 HIS A C 1
ATOM 825 O O . HIS A 1 99 ? -1.356 -11.651 -15.022 1.00 97.50 99 HIS A O 1
ATOM 831 N N . TRP A 1 100 ? -1.677 -13.186 -13.426 1.00 97.06 100 TRP A N 1
ATOM 832 C CA . TRP A 1 100 ? -1.465 -12.260 -12.317 1.00 97.06 100 TRP A CA 1
ATOM 833 C C . TRP A 1 100 ? 0.013 -11.912 -12.172 1.00 97.06 100 TRP A C 1
ATOM 835 O O . TRP A 1 100 ? 0.886 -12.701 -12.527 1.00 97.06 100 TRP A O 1
ATOM 845 N N . ILE A 1 101 ? 0.302 -10.733 -11.634 1.00 95.75 101 ILE A N 1
ATOM 846 C CA . ILE A 1 101 ? 1.666 -10.385 -11.250 1.00 95.75 101 ILE A CA 1
ATOM 847 C C . ILE A 1 101 ? 1.902 -10.983 -9.859 1.00 95.75 101 ILE A C 1
ATOM 849 O O . ILE A 1 101 ? 1.443 -10.426 -8.865 1.00 95.75 101 ILE A O 1
ATOM 853 N N . ASP A 1 102 ? 2.566 -12.141 -9.809 1.00 94.50 102 ASP A N 1
ATOM 854 C CA . ASP A 1 102 ? 2.626 -13.022 -8.630 1.00 94.50 102 ASP A CA 1
ATOM 855 C C . ASP A 1 102 ? 3.017 -12.310 -7.328 1.00 94.50 102 ASP A C 1
ATOM 857 O O . ASP A 1 102 ? 2.363 -12.496 -6.307 1.00 94.50 102 ASP A O 1
ATOM 861 N N . ASN A 1 103 ? 4.035 -11.446 -7.362 1.00 94.19 103 ASN A N 1
ATOM 862 C CA . ASN A 1 103 ? 4.475 -10.670 -6.197 1.00 94.19 103 ASN A CA 1
ATOM 863 C C . ASN A 1 103 ? 3.386 -9.714 -5.682 1.00 94.19 103 ASN A C 1
ATOM 865 O O . ASN A 1 103 ? 3.181 -9.618 -4.477 1.00 94.19 103 ASN A O 1
ATOM 869 N N . ILE A 1 104 ? 2.673 -9.021 -6.572 1.00 95.94 104 ILE A N 1
ATOM 870 C CA . ILE A 1 104 ? 1.572 -8.127 -6.198 1.00 95.94 104 ILE A CA 1
ATOM 871 C C . ILE A 1 104 ? 0.379 -8.945 -5.707 1.00 95.94 104 ILE A C 1
ATOM 873 O O . ILE A 1 104 ? -0.203 -8.607 -4.681 1.00 95.94 104 ILE A O 1
ATOM 877 N N . LEU A 1 105 ? 0.039 -10.044 -6.384 1.00 95.44 105 LEU A N 1
ATOM 878 C CA . LEU A 1 105 ? -1.059 -10.911 -5.966 1.00 95.44 105 LEU A CA 1
ATOM 879 C C . LEU A 1 105 ? -0.816 -11.502 -4.573 1.00 95.44 105 LEU A C 1
ATOM 881 O O . LEU A 1 105 ? -1.715 -11.449 -3.743 1.00 95.44 105 LEU A O 1
ATOM 885 N N . ASP A 1 106 ? 0.384 -12.018 -4.298 1.00 94.94 106 ASP A N 1
ATOM 886 C CA . ASP A 1 106 ? 0.737 -12.582 -2.990 1.00 94.94 106 ASP A CA 1
ATOM 887 C C . ASP A 1 106 ? 0.696 -11.522 -1.871 1.00 94.94 106 ASP A C 1
ATOM 889 O O . ASP A 1 106 ? 0.401 -11.848 -0.720 1.00 94.94 106 ASP A O 1
ATOM 893 N N . ILE A 1 107 ? 0.955 -10.249 -2.193 1.00 95.38 107 ILE A N 1
ATOM 894 C CA . ILE A 1 107 ? 0.817 -9.133 -1.247 1.00 95.38 107 ILE A CA 1
ATOM 895 C C . ILE A 1 107 ? -0.660 -8.839 -0.950 1.00 95.38 107 ILE A C 1
ATOM 897 O O . ILE A 1 107 ? -1.042 -8.719 0.222 1.00 95.38 107 ILE A O 1
ATOM 901 N N . LEU A 1 108 ? -1.471 -8.707 -2.006 1.00 95.31 108 LEU A N 1
ATOM 902 C CA . LEU A 1 108 ? -2.886 -8.343 -1.915 1.00 95.31 108 LEU A CA 1
ATOM 903 C C . LEU A 1 108 ? -3.732 -9.480 -1.324 1.00 95.31 108 LEU A C 1
ATOM 905 O O . LEU A 1 108 ? -4.661 -9.230 -0.563 1.00 95.31 108 LEU A O 1
ATOM 909 N N . ILE A 1 109 ? -3.403 -10.729 -1.649 1.00 93.44 109 ILE A N 1
ATOM 910 C CA . ILE A 1 109 ? -4.115 -11.932 -1.212 1.00 93.44 109 ILE A CA 1
ATOM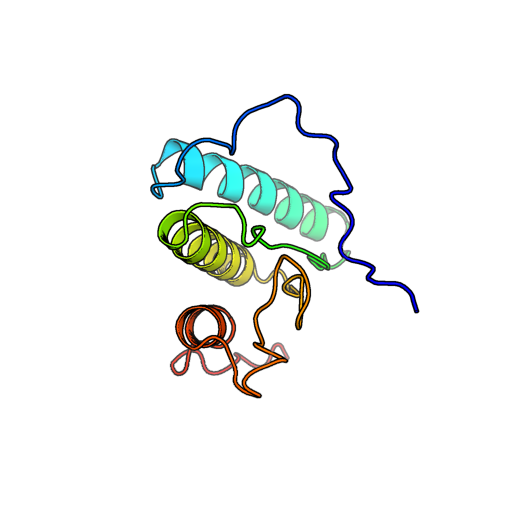 911 C C . ILE A 1 109 ? -3.100 -12.915 -0.604 1.00 93.44 109 ILE A C 1
ATOM 913 O O . ILE A 1 109 ? -2.741 -13.924 -1.221 1.00 93.44 109 ILE A O 1
ATOM 917 N N . PRO A 1 110 ? -2.601 -12.641 0.613 1.00 87.94 110 PRO A N 1
ATOM 918 C CA . PRO A 1 110 ? -1.612 -13.495 1.253 1.00 87.94 110 PRO A CA 1
ATOM 919 C C . PRO A 1 110 ? -2.224 -14.846 1.638 1.00 87.94 110 PRO A C 1
ATOM 921 O O . PRO A 1 110 ? -3.211 -14.928 2.365 1.00 87.94 110 PRO A O 1
ATOM 924 N N . LYS A 1 111 ? -1.575 -15.935 1.214 1.00 80.62 111 LYS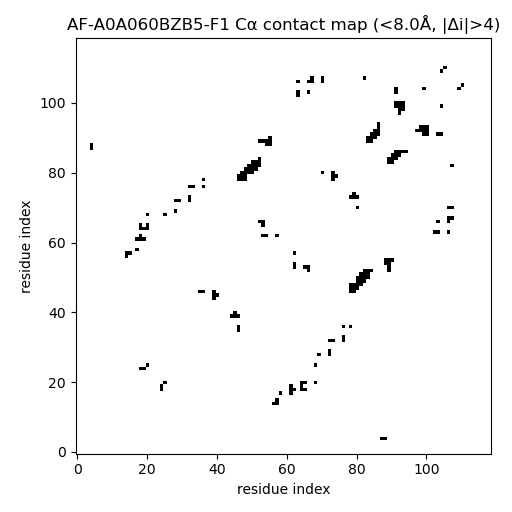 A N 1
ATOM 925 C CA . LYS A 1 111 ? -2.045 -17.327 1.383 1.00 80.62 111 LYS A CA 1
ATOM 926 C C . LYS A 1 111 ? -2.265 -17.769 2.840 1.00 80.62 111 LYS A C 1
ATOM 928 O O . LYS A 1 111 ? -2.952 -18.758 3.072 1.00 80.62 111 LYS A O 1
ATOM 933 N N . ASN A 1 112 ? -1.691 -17.051 3.806 1.00 66.44 112 ASN A N 1
ATOM 934 C CA . ASN A 1 112 ? -1.697 -17.413 5.228 1.00 66.44 112 ASN A CA 1
ATOM 935 C C . ASN A 1 112 ? -2.624 -16.546 6.093 1.00 66.44 112 ASN A C 1
ATOM 937 O O . ASN A 1 112 ? -2.669 -16.749 7.306 1.00 66.44 112 ASN A O 1
ATOM 941 N N . ILE A 1 113 ? -3.358 -15.597 5.506 1.00 58.38 113 ILE A N 1
ATOM 942 C CA . ILE A 1 113 ? -4.394 -14.852 6.225 1.00 58.38 113 ILE A CA 1
ATOM 943 C C . ILE A 1 113 ? -5.734 -15.481 5.850 1.00 58.38 113 ILE A C 1
ATOM 945 O O . ILE A 1 113 ? -6.299 -15.204 4.796 1.00 58.38 113 ILE A O 1
ATOM 949 N N . ILE A 1 114 ? -6.231 -16.374 6.708 1.00 54.84 114 ILE A N 1
ATOM 950 C CA . ILE A 1 114 ? -7.643 -16.764 6.666 1.00 54.84 114 ILE A CA 1
ATOM 951 C C . ILE A 1 114 ? -8.421 -15.470 6.928 1.00 54.84 114 ILE A C 1
ATOM 953 O O . ILE A 1 114 ? -8.145 -14.844 7.955 1.00 54.84 114 ILE A O 1
ATOM 957 N N . PRO A 1 115 ? -9.353 -15.042 6.056 1.00 52.91 115 PRO A N 1
ATOM 958 C CA . PRO A 1 115 ? -10.202 -13.907 6.366 1.00 52.91 115 PRO A CA 1
ATOM 959 C C . PRO A 1 115 ? -10.901 -14.229 7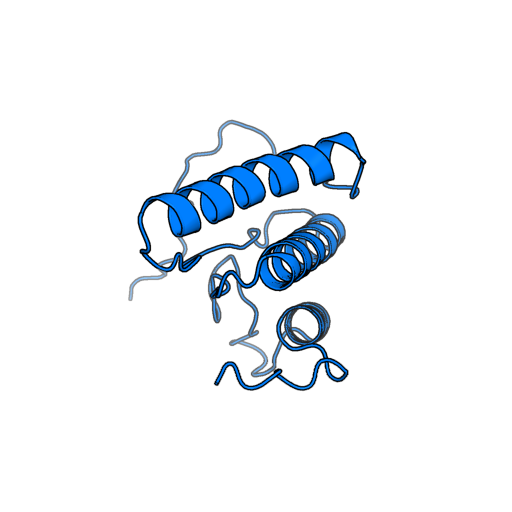.681 1.00 52.91 115 PRO A C 1
ATOM 961 O O . PRO A 1 115 ? -11.691 -15.175 7.750 1.00 52.91 115 PRO A O 1
ATOM 964 N N . THR A 1 116 ? -10.580 -13.497 8.745 1.00 49.19 116 THR A N 1
ATOM 965 C CA . THR A 1 116 ? -11.450 -13.461 9.910 1.00 49.19 116 THR A CA 1
ATOM 966 C C . THR A 1 116 ? -12.765 -12.944 9.366 1.00 49.19 116 THR A C 1
ATOM 968 O O . THR A 1 116 ? -12.861 -11.790 8.956 1.00 49.19 116 THR A O 1
ATOM 971 N N . VAL A 1 117 ? -13.740 -13.842 9.240 1.00 44.97 117 VAL A N 1
ATOM 972 C CA . VAL A 1 117 ? -15.113 -13.475 8.923 1.00 44.97 117 VAL A CA 1
ATOM 973 C C . VAL A 1 117 ? -15.479 -12.421 9.957 1.00 44.97 117 VAL A C 1
ATOM 975 O O . VAL A 1 117 ? -15.517 -12.732 11.146 1.00 44.97 117 VAL A O 1
ATOM 978 N N . ILE A 1 118 ? -15.627 -11.174 9.519 1.00 45.84 118 ILE A N 1
ATOM 979 C CA . ILE A 1 118 ? -16.161 -10.112 10.362 1.00 45.84 118 ILE A CA 1
ATOM 980 C C . ILE A 1 118 ? -17.633 -10.507 10.561 1.00 45.84 118 ILE A C 1
ATOM 982 O O . ILE A 1 118 ? -18.335 -10.618 9.551 1.00 45.84 118 ILE A O 1
ATOM 986 N N . PRO A 1 119 ? -18.063 -10.868 11.786 1.00 39.84 119 PRO A N 1
ATOM 987 C CA . PRO A 1 119 ? -19.444 -11.263 12.042 1.00 39.84 119 PRO A CA 1
ATOM 988 C C . PRO A 1 119 ? -20.431 -10.116 11.807 1.00 39.84 119 PRO A C 1
ATOM 990 O O . PRO A 1 119 ? -20.028 -8.938 11.944 1.00 39.84 119 PRO A O 1
#

Mean predicted aligned error: 7.03 Å

Foldseek 3Di:
DDPPQDPPDPDPDPADDAADPDPVSLVVLLVVLVVVLVVCVVVVNAAEAEEDFDFPPHDPVSRLVVLLSNQVSCVVSVHHYDYPDPDYRRHQAPPVVGGGPVSNCCSNPPPPDDPPPPD

Radius of gyration: 15.89 Å; Cα contacts (8 Å, |Δi|>4): 111; chains: 1; bounding box: 33×36×46 Å